Protein AF-A0A484K7T1-F1 (afdb_monomer_lite)

Structure (mmCIF, N/CA/C/O backbone):
data_AF-A0A484K7T1-F1
#
_entry.id   AF-A0A484K7T1-F1
#
loop_
_atom_site.group_PDB
_atom_site.id
_atom_site.type_symbol
_atom_site.label_atom_id
_atom_site.label_alt_id
_atom_site.label_comp_id
_atom_site.label_asym_id
_atom_site.label_entity_id
_atom_site.label_seq_id
_atom_site.pdbx_PDB_ins_code
_atom_site.Cartn_x
_atom_site.Cartn_y
_atom_site.Cartn_z
_atom_site.occupancy
_atom_site.B_iso_or_equiv
_atom_site.auth_seq_id
_atom_site.auth_comp_id
_atom_site.auth_asym_id
_atom_site.auth_atom_id
_atom_site.pdbx_PDB_model_num
ATOM 1 N N . MET A 1 1 ? -4.572 -2.413 -12.313 1.00 61.66 1 MET A N 1
ATOM 2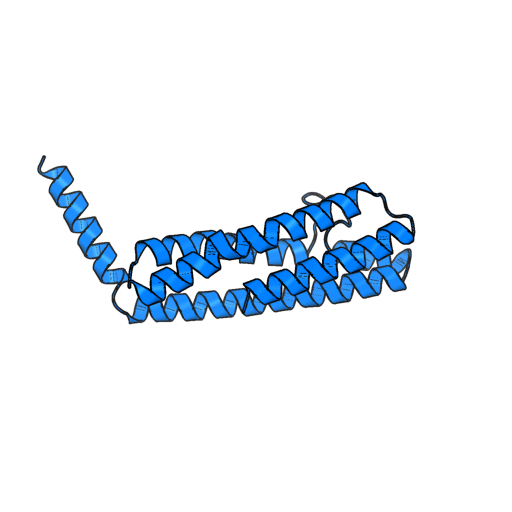 C CA . MET A 1 1 ? -5.048 -3.479 -11.406 1.00 61.66 1 MET A CA 1
ATOM 3 C C . MET A 1 1 ? -4.699 -3.157 -9.960 1.00 61.66 1 MET A C 1
ATOM 5 O O . MET A 1 1 ? -5.621 -2.975 -9.187 1.00 61.66 1 MET A O 1
ATOM 9 N N . THR A 1 2 ? -3.433 -2.929 -9.613 1.00 79.31 2 THR A N 1
ATOM 10 C CA . THR A 1 2 ? -3.011 -2.663 -8.217 1.00 79.31 2 THR A CA 1
ATOM 11 C C . THR A 1 2 ? -3.359 -1.280 -7.664 1.00 79.31 2 THR A C 1
ATOM 13 O O . THR A 1 2 ? -3.591 -1.126 -6.477 1.00 79.31 2 THR A O 1
ATOM 16 N N . MET A 1 3 ? -3.543 -0.259 -8.511 1.00 84.44 3 MET A N 1
ATOM 17 C CA . MET A 1 3 ? -4.158 1.000 -8.047 1.00 84.44 3 MET A CA 1
ATOM 18 C C . MET A 1 3 ? -5.602 0.775 -7.559 1.00 84.44 3 MET A C 1
ATOM 20 O O . MET A 1 3 ? -5.980 1.283 -6.510 1.00 84.44 3 MET A O 1
ATOM 24 N N . LEU A 1 4 ? -6.403 0.007 -8.309 1.00 87.25 4 LEU A N 1
ATOM 25 C CA . LEU A 1 4 ? -7.771 -0.331 -7.903 1.00 87.25 4 LEU A CA 1
ATOM 26 C C . LEU A 1 4 ? -7.765 -1.226 -6.664 1.00 87.25 4 LEU A C 1
ATOM 28 O O . LEU A 1 4 ? -8.555 -0.998 -5.757 1.00 87.25 4 LEU A O 1
ATOM 32 N N . GLY A 1 5 ? -6.845 -2.189 -6.599 1.00 89.88 5 GLY A N 1
ATOM 33 C CA . GLY A 1 5 ? -6.662 -3.021 -5.416 1.00 89.88 5 GLY A CA 1
ATOM 34 C C . GLY A 1 5 ? -6.301 -2.206 -4.172 1.00 89.88 5 GLY A C 1
ATOM 35 O O . GLY A 1 5 ? -6.927 -2.390 -3.133 1.00 89.88 5 GLY A O 1
ATOM 36 N N . LEU A 1 6 ? -5.415 -1.209 -4.282 1.00 90.88 6 LEU A N 1
ATOM 37 C CA . LEU A 1 6 ? -5.126 -0.280 -3.185 1.00 90.88 6 LEU A CA 1
ATOM 38 C C . LEU A 1 6 ? -6.349 0.564 -2.784 1.00 90.88 6 LEU A C 1
ATOM 40 O O . LEU A 1 6 ? -6.582 0.751 -1.592 1.00 90.88 6 LEU A O 1
ATOM 44 N N . VAL A 1 7 ? -7.144 1.052 -3.745 1.00 92.75 7 VAL A N 1
ATOM 45 C CA . VAL A 1 7 ? -8.402 1.775 -3.460 1.00 92.75 7 VAL A CA 1
ATOM 46 C C . VAL A 1 7 ? -9.363 0.883 -2.674 1.00 92.75 7 VAL A C 1
ATOM 48 O O . VAL A 1 7 ? -9.950 1.342 -1.699 1.00 92.75 7 VAL A O 1
ATOM 51 N N . VAL A 1 8 ? -9.495 -0.390 -3.058 1.00 94.25 8 VAL A N 1
ATOM 52 C CA . VAL A 1 8 ? -10.323 -1.368 -2.338 1.00 94.25 8 VAL A CA 1
ATOM 53 C C . VAL A 1 8 ? -9.767 -1.624 -0.935 1.00 94.25 8 VAL A C 1
ATOM 55 O O . VAL A 1 8 ? -10.527 -1.548 0.027 1.00 94.25 8 VAL A O 1
ATOM 58 N N . CYS A 1 9 ? -8.456 -1.848 -0.790 1.00 93.94 9 CYS A N 1
ATOM 59 C CA . CYS A 1 9 ? -7.818 -2.086 0.509 1.00 93.94 9 CYS A CA 1
ATOM 60 C C . CYS A 1 9 ? -8.018 -0.903 1.462 1.00 93.94 9 CYS A C 1
ATOM 62 O O . CYS A 1 9 ? -8.501 -1.073 2.577 1.00 93.94 9 CYS A O 1
ATOM 64 N N . LEU A 1 10 ? -7.676 0.310 1.021 1.00 93.31 10 LEU A N 1
ATOM 65 C CA . LEU A 1 10 ? -7.772 1.512 1.849 1.00 93.31 10 LEU A CA 1
ATOM 66 C C . LEU A 1 10 ? -9.223 1.963 2.056 1.00 93.31 10 LEU A C 1
ATOM 68 O O . LEU A 1 10 ? -9.546 2.502 3.111 1.00 93.31 10 LEU A O 1
ATOM 72 N N . GLY A 1 11 ? -10.101 1.726 1.081 1.00 94.50 11 GLY A N 1
ATOM 73 C CA . GLY A 1 11 ? -11.532 1.989 1.207 1.00 94.50 11 GLY A CA 1
ATOM 74 C C . GLY A 1 11 ? -12.169 1.082 2.257 1.00 94.50 11 GLY A C 1
ATOM 75 O O . GLY A 1 11 ? -12.851 1.566 3.158 1.00 94.50 11 GLY A O 1
ATOM 76 N N . TRP A 1 12 ? -11.871 -0.220 2.213 1.00 96.38 12 TRP A N 1
ATOM 77 C CA . TRP A 1 12 ? -12.294 -1.150 3.258 1.00 96.38 12 TRP A CA 1
ATOM 78 C C . TRP A 1 12 ? -11.671 -0.810 4.613 1.00 96.38 12 TRP A C 1
ATOM 80 O O . TRP A 1 12 ? -12.361 -0.840 5.629 1.00 96.38 12 TRP A O 1
ATOM 90 N N . ASN A 1 13 ? -10.396 -0.411 4.631 1.00 95.19 13 ASN A N 1
ATOM 91 C CA . ASN A 1 13 ? -9.726 0.044 5.843 1.00 95.19 13 ASN A CA 1
ATOM 92 C C . ASN A 1 13 ? -10.474 1.214 6.499 1.00 95.19 13 ASN A C 1
ATOM 94 O O . ASN A 1 13 ? -10.742 1.176 7.695 1.00 95.19 13 ASN A O 1
ATOM 98 N N . ALA A 1 14 ? -10.869 2.224 5.719 1.00 94.31 14 ALA A N 1
ATOM 99 C CA . ALA A 1 14 ? -11.651 3.349 6.222 1.00 94.31 14 ALA A CA 1
ATOM 100 C C . ALA A 1 14 ? -13.010 2.904 6.790 1.00 94.31 14 ALA A C 1
ATOM 102 O O . ALA A 1 14 ? -13.404 3.379 7.855 1.00 94.31 14 ALA A O 1
ATOM 103 N N . VAL A 1 15 ? -13.705 1.968 6.134 1.00 95.31 15 VAL A N 1
ATOM 104 C CA . VAL A 1 15 ? -14.980 1.414 6.627 1.00 95.31 15 VAL A CA 1
ATOM 105 C C . VAL A 1 15 ? -14.788 0.672 7.952 1.00 95.31 15 VAL A C 1
ATOM 107 O O . VAL A 1 15 ? -15.485 0.959 8.924 1.00 95.31 15 VAL A O 1
ATOM 110 N N . ALA A 1 16 ? -13.819 -0.241 8.023 1.00 94.38 16 ALA A N 1
ATOM 111 C CA . ALA A 1 16 ? -13.549 -1.037 9.217 1.00 94.38 16 ALA A CA 1
ATOM 112 C C . ALA A 1 16 ? -13.128 -0.163 10.410 1.00 94.38 16 ALA A C 1
ATOM 114 O O . ALA A 1 16 ? -13.654 -0.322 11.510 1.00 94.38 16 ALA A O 1
ATOM 115 N N . VAL A 1 17 ? -12.246 0.814 10.184 1.00 92.88 17 VAL A N 1
ATOM 116 C CA . VAL A 1 17 ? -11.804 1.752 11.225 1.00 92.88 17 VAL A CA 1
ATOM 117 C C . VAL A 1 17 ? -12.933 2.710 11.632 1.00 92.88 17 VAL A C 1
ATOM 119 O O . VAL A 1 17 ? -13.018 3.098 12.794 1.00 92.88 17 VAL A O 1
ATOM 122 N N . THR A 1 18 ? -13.851 3.063 10.724 1.00 93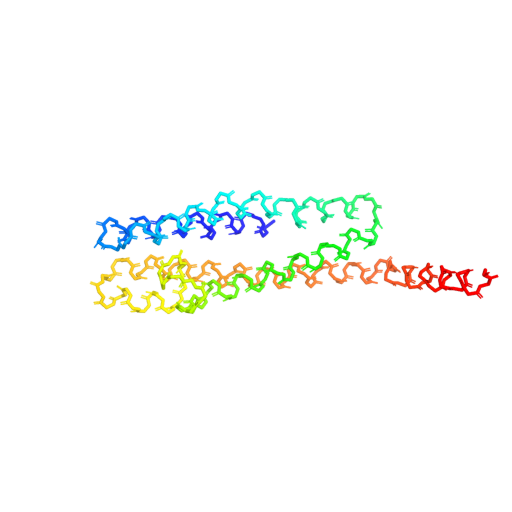.38 18 THR A N 1
ATOM 123 C CA . THR A 1 18 ? -15.062 3.830 11.077 1.00 93.38 18 THR A CA 1
ATOM 124 C C . THR A 1 18 ? -15.963 3.033 12.019 1.00 93.38 18 THR A C 1
ATOM 126 O O . THR A 1 18 ? -16.443 3.581 13.008 1.00 93.38 18 THR A O 1
ATOM 129 N N . LEU A 1 19 ? -16.149 1.732 11.776 1.00 93.00 19 LEU A N 1
ATOM 130 C CA . LEU A 1 19 ? -16.881 0.865 12.704 1.00 93.00 19 LEU A CA 1
ATOM 131 C C . LEU A 1 19 ? -16.176 0.751 14.057 1.00 93.00 19 LEU A C 1
ATOM 133 O O . LEU A 1 19 ? -16.840 0.820 15.087 1.00 93.00 19 LEU A O 1
ATOM 137 N N . ALA A 1 20 ? -14.849 0.619 14.058 1.00 91.62 20 ALA A N 1
ATOM 138 C CA . ALA A 1 20 ? -14.053 0.584 15.279 1.00 91.62 20 ALA A CA 1
ATOM 139 C C . ALA A 1 20 ? -14.232 1.876 16.100 1.00 91.62 20 ALA A C 1
ATOM 141 O O . ALA A 1 20 ? -14.505 1.820 17.297 1.00 91.62 20 ALA A O 1
ATOM 142 N N . TRP A 1 21 ? -14.183 3.039 15.441 1.00 92.44 21 TRP A N 1
ATOM 143 C CA . TRP A 1 21 ? -14.420 4.343 16.067 1.00 92.44 21 TRP A CA 1
ATOM 144 C C . TRP A 1 21 ? -15.833 4.465 16.657 1.00 92.44 21 TRP A C 1
ATOM 146 O O . TRP A 1 21 ? -15.982 4.848 17.815 1.00 92.44 21 TRP A O 1
ATOM 156 N N . ILE A 1 22 ? -16.871 4.053 15.917 1.00 91.50 22 ILE A N 1
ATOM 157 C CA . ILE A 1 22 ? -18.262 4.027 16.417 1.00 91.50 22 ILE A CA 1
ATOM 158 C C . ILE A 1 22 ? -18.405 3.099 17.637 1.00 91.50 22 ILE A C 1
ATOM 160 O O . ILE A 1 22 ? -19.239 3.338 18.508 1.00 91.50 22 ILE A O 1
ATOM 164 N N . LYS A 1 23 ? -17.592 2.039 17.714 1.00 90.00 23 LYS A N 1
ATOM 165 C CA . LYS A 1 23 ? -17.565 1.076 18.823 1.00 90.00 23 LYS A CA 1
ATOM 166 C C . LYS A 1 23 ? -16.674 1.491 20.001 1.00 90.00 23 LYS A C 1
ATOM 168 O O . LYS A 1 23 ? -16.593 0.734 20.962 1.00 90.00 23 LYS A O 1
ATOM 173 N N . GLY A 1 24 ? -16.089 2.690 19.971 1.00 86.38 24 GLY A N 1
ATOM 174 C CA . GLY A 1 24 ? -15.371 3.279 21.104 1.00 86.38 24 GLY A CA 1
ATOM 175 C C . GLY A 1 24 ? -13.853 3.367 20.943 1.00 86.38 24 GLY A C 1
ATOM 176 O O . GLY A 1 24 ? -13.186 3.834 21.863 1.00 86.38 24 GLY A O 1
ATOM 177 N N . GLU A 1 25 ? -13.296 2.973 19.795 1.00 87.56 25 GLU A N 1
ATOM 178 C CA . GLU A 1 25 ? -11.879 3.211 19.503 1.00 87.56 25 GLU A CA 1
ATOM 179 C C . GLU A 1 25 ? -11.573 4.703 19.308 1.00 87.56 25 GLU A C 1
ATOM 181 O O . GLU A 1 25 ? -12.439 5.501 18.959 1.00 87.56 25 GLU A O 1
ATOM 186 N N . GLY A 1 26 ? -10.320 5.111 19.516 1.00 86.06 26 GLY A N 1
ATOM 187 C CA . GLY A 1 26 ? -9.946 6.530 19.501 1.00 86.06 26 GLY A CA 1
ATOM 188 C C . GLY A 1 26 ? -10.082 7.213 18.123 1.00 86.06 26 GLY A C 1
ATOM 189 O O . GLY A 1 26 ? -9.715 6.636 17.101 1.00 86.06 26 GLY A O 1
ATOM 190 N N . PRO A 1 27 ? -10.474 8.500 18.046 1.00 88.12 27 PRO A N 1
ATOM 191 C CA . PRO A 1 27 ? -10.616 9.210 16.766 1.00 88.12 27 PRO A CA 1
ATOM 192 C C . PRO A 1 27 ? -9.292 9.337 15.992 1.00 88.12 27 PRO A C 1
ATOM 194 O O . PRO A 1 27 ? -9.288 9.478 14.772 1.00 88.12 27 PRO A O 1
ATOM 197 N N . THR A 1 28 ? -8.143 9.249 16.673 1.00 88.50 28 THR A N 1
ATOM 198 C CA . THR A 1 28 ? -6.821 9.279 16.031 1.00 88.50 28 THR A CA 1
ATOM 199 C C . THR A 1 28 ? -6.631 8.147 15.021 1.00 88.50 28 THR A C 1
ATOM 201 O O . THR A 1 28 ? -6.062 8.394 13.958 1.00 88.50 28 THR A O 1
ATOM 204 N N . ILE A 1 29 ? -7.101 6.924 15.313 1.00 89.62 29 ILE A N 1
ATOM 205 C CA . ILE A 1 29 ? -6.954 5.805 14.366 1.00 89.62 29 ILE A CA 1
ATOM 206 C C . ILE A 1 29 ? -7.804 6.033 13.114 1.00 89.62 29 ILE A C 1
ATOM 208 O O . ILE A 1 29 ? -7.364 5.726 12.007 1.00 89.62 29 ILE A O 1
ATOM 212 N N . TRP A 1 30 ? -8.968 6.660 13.285 1.00 91.62 30 TRP A N 1
ATOM 213 C CA . TRP A 1 30 ? -9.873 7.018 12.204 1.00 91.62 30 TRP A CA 1
ATOM 214 C C . TRP A 1 30 ? -9.292 8.102 11.298 1.00 91.62 30 TRP A C 1
ATOM 216 O O . TRP A 1 30 ? -9.238 7.913 10.084 1.00 91.62 30 TRP A O 1
ATOM 226 N N . PHE A 1 31 ? -8.750 9.184 11.866 1.00 90.81 31 PHE A N 1
ATOM 227 C CA . PHE A 1 31 ? -8.082 10.222 11.074 1.00 90.81 31 PHE A CA 1
ATOM 228 C C . PHE A 1 31 ? -6.928 9.662 10.235 1.00 90.81 31 PHE A C 1
ATOM 230 O O . PHE A 1 31 ? -6.806 10.004 9.059 1.00 90.81 31 PHE A O 1
ATOM 237 N N . LEU A 1 32 ? -6.110 8.770 10.805 1.00 90.69 32 LEU A N 1
ATOM 238 C CA . LEU A 1 32 ? -5.024 8.119 10.069 1.00 90.69 32 LEU A CA 1
ATOM 239 C C . LEU A 1 32 ? -5.549 7.286 8.892 1.00 90.69 32 LEU A C 1
ATOM 241 O O . LEU A 1 32 ? -5.022 7.411 7.788 1.00 90.69 32 LEU A O 1
ATOM 245 N N . ALA A 1 33 ? -6.619 6.511 9.086 1.00 91.56 33 ALA A N 1
ATOM 246 C CA . ALA A 1 33 ? -7.228 5.718 8.018 1.00 91.56 33 ALA A CA 1
ATOM 247 C C . ALA A 1 33 ? -7.718 6.586 6.845 1.00 91.56 33 ALA A C 1
ATOM 249 O O . ALA A 1 33 ? -7.493 6.243 5.682 1.00 91.56 33 ALA A O 1
ATOM 250 N N . ILE A 1 34 ? -8.326 7.740 7.139 1.00 92.44 34 ILE A N 1
ATOM 251 C CA . ILE A 1 34 ? -8.764 8.701 6.118 1.00 92.44 34 ILE A CA 1
ATOM 252 C C . ILE A 1 34 ? -7.570 9.346 5.405 1.00 92.44 34 ILE A C 1
ATOM 254 O O . ILE A 1 34 ? -7.579 9.459 4.179 1.00 92.44 34 ILE A O 1
ATOM 258 N N . ILE A 1 35 ? -6.516 9.723 6.137 1.00 92.12 35 ILE A N 1
ATOM 259 C CA . ILE A 1 35 ? -5.285 10.264 5.541 1.00 92.12 35 ILE A CA 1
ATOM 260 C C . ILE A 1 35 ? -4.665 9.247 4.581 1.00 92.12 35 ILE A C 1
ATOM 262 O O . ILE A 1 35 ? -4.288 9.618 3.467 1.00 92.12 35 ILE A O 1
ATOM 266 N N . TYR A 1 36 ? -4.590 7.968 4.962 1.00 90.38 36 TYR A N 1
ATOM 267 C CA . TYR A 1 36 ? -4.079 6.914 4.083 1.00 90.38 36 TYR A CA 1
ATOM 268 C C . TYR A 1 36 ? -4.916 6.791 2.814 1.00 90.38 36 TYR A C 1
ATOM 270 O O . TYR A 1 36 ? -4.347 6.711 1.732 1.00 90.38 36 TYR A O 1
ATOM 278 N N . PHE A 1 37 ? -6.245 6.856 2.912 1.00 91.69 37 PHE A N 1
ATOM 279 C CA . PHE A 1 37 ? -7.119 6.803 1.742 1.00 91.69 37 PHE A CA 1
ATOM 280 C C . PHE A 1 37 ? -6.921 8.009 0.809 1.00 91.69 37 PHE A C 1
ATOM 282 O O . PHE A 1 37 ? -6.674 7.838 -0.385 1.00 91.69 37 PHE A O 1
ATOM 289 N N . ILE A 1 38 ? -6.957 9.230 1.351 1.00 92.56 38 ILE A N 1
ATOM 290 C CA . ILE A 1 38 ? -6.853 10.466 0.560 1.00 92.56 38 ILE A CA 1
ATOM 291 C C . ILE A 1 38 ? -5.465 10.626 -0.063 1.00 92.56 38 ILE A C 1
ATOM 293 O O . ILE A 1 38 ? -5.369 11.114 -1.182 1.00 92.56 38 ILE A O 1
ATOM 297 N N . SER A 1 39 ? -4.393 10.231 0.628 1.00 91.69 39 SER A N 1
ATOM 298 C CA . SER A 1 39 ? -3.021 10.346 0.106 1.00 91.69 39 SER A CA 1
ATOM 299 C C . SER A 1 39 ? -2.591 9.146 -0.743 1.00 91.69 39 SER A C 1
ATOM 301 O O . SER A 1 39 ? -1.898 9.315 -1.749 1.00 91.69 39 SER A O 1
ATOM 303 N N . GLY A 1 40 ? -3.031 7.937 -0.390 1.00 88.62 40 GLY A N 1
ATOM 304 C CA . GLY A 1 40 ? -2.631 6.692 -1.042 1.00 88.62 40 GLY A CA 1
ATOM 305 C C . GLY A 1 40 ? -3.140 6.581 -2.475 1.00 88.62 40 GLY A C 1
ATOM 306 O O . GLY A 1 40 ? -2.383 6.196 -3.362 1.00 88.62 40 GLY A O 1
ATOM 307 N N . VAL A 1 41 ? -4.386 6.984 -2.742 1.00 88.69 41 VAL A N 1
ATOM 308 C CA . VAL A 1 41 ? -4.984 6.936 -4.089 1.00 88.69 41 VAL A CA 1
ATOM 309 C C . VAL A 1 41 ? -4.280 7.862 -5.101 1.00 88.69 41 VAL A C 1
ATOM 311 O O . VAL A 1 41 ? -3.865 7.374 -6.159 1.00 88.69 41 VAL A O 1
ATOM 314 N N . PRO A 1 42 ? -4.082 9.169 -4.835 1.00 90.56 42 PRO A N 1
ATOM 315 C CA . PRO A 1 42 ? -3.331 10.032 -5.743 1.00 90.56 42 PRO A CA 1
ATOM 316 C C . PRO A 1 42 ? -1.848 9.648 -5.801 1.00 90.56 42 PRO A C 1
ATOM 318 O O . PRO A 1 42 ? -1.261 9.685 -6.885 1.00 90.56 42 PRO A O 1
ATOM 321 N N . GLY A 1 43 ? -1.254 9.213 -4.682 1.00 89.38 43 GLY A N 1
ATOM 322 C CA . GLY A 1 43 ? 0.112 8.689 -4.647 1.00 89.38 43 GLY A CA 1
ATOM 323 C C . GLY A 1 43 ? 0.294 7.510 -5.603 1.00 89.38 43 GLY A C 1
ATOM 324 O O . GLY A 1 43 ? 1.191 7.529 -6.444 1.00 89.38 43 GLY A O 1
ATOM 325 N N . ALA A 1 44 ? -0.623 6.544 -5.571 1.00 89.00 44 ALA A N 1
ATOM 326 C CA . ALA A 1 44 ? -0.631 5.388 -6.461 1.00 89.00 44 ALA A CA 1
ATOM 327 C C . ALA A 1 44 ? -0.689 5.757 -7.943 1.00 89.00 44 ALA A C 1
ATOM 329 O O . ALA A 1 44 ? 0.049 5.218 -8.780 1.00 89.00 44 ALA A O 1
ATOM 330 N N . TYR A 1 45 ? -1.557 6.713 -8.270 1.00 88.25 45 TYR A N 1
ATOM 331 C CA . TYR A 1 45 ? -1.707 7.191 -9.633 1.00 88.25 45 TYR A CA 1
ATOM 332 C C . TYR A 1 45 ? -0.412 7.833 -10.157 1.00 88.25 45 TYR A C 1
ATOM 334 O O . TYR A 1 45 ? 0.036 7.532 -11.269 1.00 88.25 45 TYR A O 1
ATOM 342 N N . VAL A 1 46 ? 0.208 8.702 -9.355 1.00 89.06 46 VAL A N 1
ATOM 343 C CA . VAL A 1 46 ? 1.393 9.473 -9.754 1.00 89.06 46 VAL A CA 1
ATOM 344 C C . VAL A 1 46 ? 2.665 8.627 -9.752 1.00 89.06 46 VAL A C 1
ATOM 346 O O . VAL A 1 46 ? 3.484 8.784 -10.658 1.00 89.06 46 VAL A O 1
ATOM 349 N N . LEU A 1 47 ? 2.841 7.749 -8.762 1.00 87.88 47 LEU A N 1
ATOM 350 C CA . LEU A 1 47 ? 4.109 7.065 -8.509 1.00 87.88 47 LEU A CA 1
ATOM 351 C C . LEU A 1 47 ? 4.311 5.805 -9.351 1.00 87.88 47 LEU A C 1
ATOM 353 O O . LEU A 1 47 ? 5.443 5.537 -9.747 1.00 87.88 47 LEU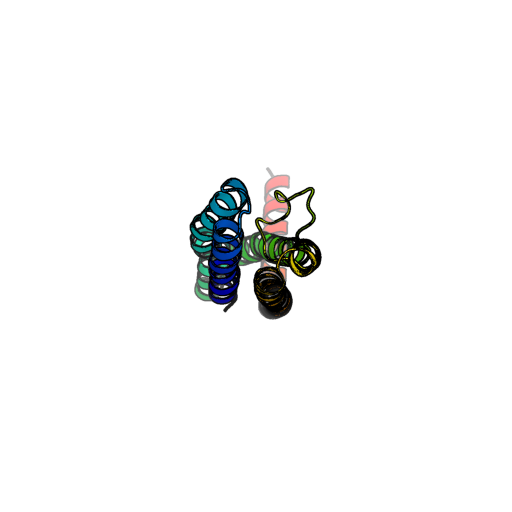 A O 1
ATOM 357 N N . TRP A 1 48 ? 3.255 5.051 -9.672 1.00 87.81 48 TRP A N 1
ATOM 358 C CA . TRP A 1 48 ? 3.419 3.825 -10.463 1.00 87.81 48 TRP A CA 1
ATOM 359 C C . TRP A 1 48 ? 2.469 3.685 -11.644 1.00 87.81 48 TRP A C 1
ATOM 361 O O . TRP A 1 48 ? 2.925 3.275 -12.709 1.00 87.81 48 TRP A O 1
ATOM 371 N N . TYR A 1 49 ? 1.195 4.072 -11.536 1.00 87.75 49 TYR A N 1
ATOM 372 C CA . TYR A 1 49 ? 0.268 3.916 -12.664 1.00 87.75 49 TYR A CA 1
ATOM 373 C C . TYR A 1 49 ? 0.684 4.771 -13.871 1.00 87.75 49 TYR A C 1
ATOM 375 O O . TYR A 1 49 ? 0.892 4.263 -14.976 1.00 87.75 49 TYR A O 1
ATOM 383 N N . ARG A 1 50 ? 0.863 6.081 -13.660 1.00 86.94 50 ARG A N 1
ATOM 384 C CA . ARG A 1 50 ? 1.240 7.024 -14.719 1.00 86.94 50 ARG A CA 1
ATOM 385 C C . ARG A 1 50 ? 2.655 6.772 -15.265 1.00 86.94 50 ARG A C 1
ATOM 387 O O . ARG A 1 50 ? 2.804 6.825 -16.490 1.00 86.94 50 ARG A O 1
ATOM 394 N N . PRO A 1 51 ? 3.692 6.503 -14.443 1.00 86.56 51 PRO A N 1
ATOM 395 C CA . PRO A 1 51 ? 5.024 6.172 -14.942 1.00 86.56 51 PRO A CA 1
ATOM 396 C C . PRO A 1 51 ? 5.047 4.880 -15.750 1.00 86.56 51 PRO A C 1
ATOM 398 O O . PRO A 1 51 ? 5.618 4.901 -16.836 1.00 86.56 51 PRO A O 1
ATOM 401 N N . LEU A 1 52 ? 4.361 3.819 -15.307 1.00 86.25 52 LEU A N 1
ATOM 402 C CA . LEU A 1 52 ? 4.268 2.563 -16.057 1.00 86.25 52 LEU A CA 1
ATOM 403 C C . LEU A 1 52 ? 3.579 2.766 -17.405 1.00 86.25 52 LEU A C 1
ATOM 405 O O . LEU A 1 52 ? 4.124 2.388 -18.438 1.00 86.25 52 LEU A O 1
ATOM 409 N N . TYR A 1 53 ? 2.418 3.428 -17.416 1.00 86.81 53 TYR A N 1
ATOM 410 C CA . TYR A 1 53 ? 1.693 3.712 -18.655 1.00 86.81 53 TYR A CA 1
ATOM 411 C C . TYR A 1 53 ? 2.561 4.488 -19.657 1.00 86.81 53 TYR A C 1
ATOM 413 O O . TYR A 1 53 ? 2.633 4.160 -20.841 1.00 86.81 53 TYR A O 1
ATOM 421 N N . ARG A 1 54 ? 3.287 5.503 -19.173 1.00 85.19 54 ARG A N 1
ATOM 422 C CA . ARG A 1 54 ? 4.224 6.271 -20.000 1.00 85.19 54 ARG A CA 1
ATOM 423 C C . ARG A 1 54 ? 5.420 5.441 -20.453 1.00 85.19 54 ARG A C 1
ATOM 425 O O . ARG A 1 54 ? 5.861 5.634 -21.578 1.00 85.19 54 ARG A O 1
ATOM 432 N N . ALA A 1 55 ? 5.951 4.569 -19.602 1.00 84.88 55 ALA A N 1
ATOM 433 C CA . ALA A 1 55 ? 7.090 3.714 -19.915 1.00 84.88 55 ALA A CA 1
ATOM 434 C C . ALA A 1 55 ? 6.756 2.717 -21.034 1.00 84.88 55 ALA A C 1
ATOM 436 O O . ALA A 1 55 ? 7.560 2.547 -21.945 1.00 84.88 55 ALA A O 1
ATOM 437 N N . MET A 1 56 ? 5.547 2.147 -21.014 1.00 83.69 56 MET A N 1
ATOM 438 C CA . MET A 1 56 ? 5.048 1.253 -22.066 1.00 83.69 56 MET A CA 1
ATOM 439 C C . MET A 1 56 ? 4.818 1.984 -23.395 1.00 83.69 56 MET A C 1
ATOM 441 O O . MET A 1 56 ? 5.026 1.402 -24.449 1.00 83.69 56 MET A O 1
ATOM 445 N N . ARG A 1 57 ? 4.401 3.259 -23.362 1.00 83.19 57 ARG A N 1
ATOM 446 C CA . ARG A 1 57 ? 4.117 4.032 -24.584 1.00 83.19 57 ARG A CA 1
ATOM 447 C C . ARG A 1 57 ? 5.347 4.687 -25.211 1.00 83.19 57 ARG A C 1
ATOM 449 O O . ARG A 1 57 ? 5.397 4.830 -26.424 1.00 83.19 57 ARG A O 1
ATOM 456 N N . THR A 1 58 ? 6.289 5.170 -24.401 1.00 77.38 58 THR A N 1
ATOM 457 C CA . THR A 1 58 ? 7.465 5.916 -24.890 1.00 77.38 58 THR A CA 1
ATOM 458 C C . THR A 1 58 ? 8.752 5.096 -24.853 1.00 77.38 58 THR A C 1
ATOM 460 O O . THR A 1 58 ? 9.817 5.690 -24.959 1.00 77.38 58 THR A O 1
ATOM 463 N N . ASP A 1 59 ? 8.670 3.795 -24.559 1.00 68.81 59 ASP A N 1
ATOM 464 C CA . ASP A 1 59 ? 9.791 2.851 -24.416 1.00 68.81 59 ASP A CA 1
ATOM 465 C C . ASP A 1 59 ? 10.975 3.313 -23.543 1.00 68.81 59 ASP A C 1
ATOM 467 O O . ASP A 1 59 ? 12.071 2.766 -23.596 1.00 68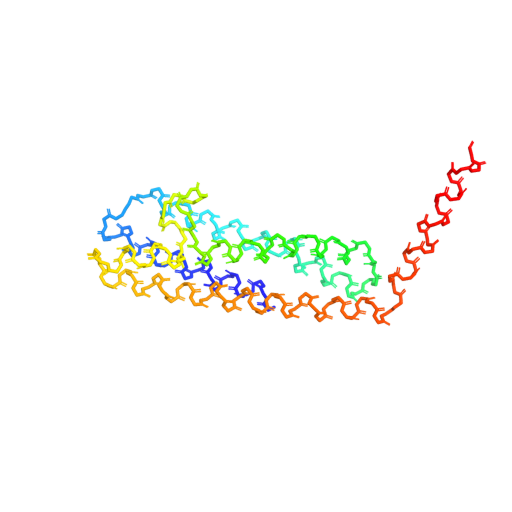.81 59 ASP A O 1
ATOM 471 N N . ASN A 1 60 ? 10.742 4.271 -22.645 1.00 77.50 60 ASN A N 1
ATOM 472 C CA . ASN A 1 60 ? 11.801 4.913 -21.875 1.00 77.50 60 ASN A CA 1
ATOM 473 C C . ASN A 1 60 ? 12.169 4.080 -20.636 1.00 77.50 60 ASN A C 1
ATOM 475 O O . ASN A 1 60 ? 11.364 3.925 -19.713 1.00 77.50 60 ASN A O 1
ATOM 479 N N . ALA A 1 61 ? 13.412 3.603 -20.598 1.00 80.06 61 ALA A N 1
ATOM 480 C CA . ALA A 1 61 ? 13.932 2.740 -19.546 1.00 80.06 61 ALA A CA 1
ATOM 481 C C . ALA A 1 61 ? 14.083 3.424 -18.171 1.00 80.06 61 ALA A C 1
ATOM 483 O O . ALA A 1 61 ? 13.868 2.776 -17.149 1.00 80.06 61 ALA A O 1
ATOM 484 N N . LEU A 1 62 ? 14.332 4.738 -18.109 1.00 80.94 62 LEU A N 1
ATOM 485 C CA . LEU A 1 62 ? 14.363 5.482 -16.840 1.00 80.94 62 LEU A CA 1
ATOM 486 C C . LEU A 1 62 ? 12.984 5.517 -16.167 1.00 80.94 62 LEU A C 1
ATOM 488 O O . LEU A 1 62 ? 12.882 5.427 -14.944 1.00 80.94 62 LEU A O 1
ATOM 492 N N . LYS A 1 63 ? 11.903 5.589 -16.957 1.00 84.88 63 LYS A N 1
ATOM 493 C CA . LYS A 1 63 ? 10.531 5.519 -16.424 1.00 84.88 63 LYS A CA 1
ATOM 494 C C . LYS A 1 63 ? 10.198 4.126 -15.884 1.00 84.88 63 LYS A C 1
ATOM 496 O O . LYS A 1 63 ? 9.465 4.035 -14.902 1.00 84.88 63 LYS A O 1
ATOM 501 N N . PHE A 1 64 ? 10.756 3.067 -16.482 1.00 86.56 64 PHE A N 1
ATOM 502 C CA . PHE A 1 64 ? 10.690 1.713 -15.921 1.00 86.56 64 PHE A CA 1
ATOM 503 C C . PHE A 1 64 ? 11.429 1.634 -14.580 1.00 86.56 64 PHE A C 1
ATOM 505 O O . PHE A 1 64 ? 10.857 1.140 -13.614 1.00 86.56 64 PHE A O 1
ATOM 512 N N . SER A 1 65 ? 12.648 2.173 -14.481 1.00 87.19 65 SER A N 1
ATOM 513 C CA . SER A 1 65 ? 13.407 2.208 -13.220 1.00 87.19 65 SER A CA 1
ATOM 514 C C . SER A 1 65 ? 12.660 2.949 -12.107 1.00 87.19 65 SER A C 1
ATOM 516 O O . SER A 1 65 ? 12.567 2.443 -10.990 1.00 87.19 65 SER A O 1
ATOM 518 N N . TRP A 1 66 ? 12.069 4.109 -12.418 1.00 89.25 66 TRP A N 1
ATOM 519 C CA . TRP A 1 66 ? 11.238 4.855 -11.469 1.00 89.25 66 TRP A CA 1
ATOM 520 C C . TRP A 1 66 ? 10.020 4.047 -11.009 1.00 89.25 66 TRP A C 1
ATOM 522 O O . TRP A 1 66 ? 9.736 3.983 -9.814 1.00 89.25 66 TRP A O 1
ATOM 532 N N . PHE A 1 67 ? 9.337 3.376 -11.945 1.00 91.44 67 PHE A N 1
ATOM 533 C CA . PHE A 1 67 ? 8.242 2.468 -11.617 1.00 91.44 67 PHE A CA 1
ATOM 534 C C . PHE A 1 67 ? 8.693 1.375 -10.642 1.00 91.44 67 PHE A C 1
ATOM 536 O O . PHE A 1 67 ? 8.070 1.233 -9.597 1.00 91.44 67 PHE A O 1
ATOM 543 N N . PHE A 1 68 ? 9.775 0.641 -10.928 1.00 91.62 68 PHE A N 1
ATOM 544 C CA . PHE A 1 68 ? 10.235 -0.452 -10.062 1.00 91.62 68 PHE A CA 1
ATOM 545 C C . PHE A 1 68 ? 10.552 0.021 -8.640 1.00 91.62 68 PHE A C 1
ATOM 547 O O . PHE A 1 68 ? 10.142 -0.628 -7.678 1.00 91.62 68 PHE A O 1
ATOM 554 N N . LEU A 1 69 ? 11.229 1.165 -8.504 1.00 92.06 69 LEU A N 1
ATOM 555 C CA . LEU A 1 69 ? 11.578 1.734 -7.204 1.00 92.06 69 LEU A CA 1
ATOM 556 C C . LEU A 1 69 ? 10.326 2.085 -6.392 1.00 92.06 69 LEU A C 1
ATOM 558 O O . LEU A 1 69 ? 10.165 1.601 -5.274 1.00 92.06 69 LEU A O 1
ATOM 562 N N . CYS A 1 70 ? 9.407 2.870 -6.958 1.00 92.50 70 CYS A N 1
ATOM 563 C CA . CYS A 1 70 ? 8.178 3.258 -6.265 1.00 92.50 70 CYS A CA 1
ATOM 564 C C . CYS A 1 70 ? 7.268 2.059 -5.967 1.00 92.50 70 CYS A C 1
ATOM 566 O O . CYS A 1 70 ? 6.642 1.994 -4.910 1.00 92.50 70 CYS A O 1
ATOM 568 N N . TYR A 1 71 ? 7.202 1.097 -6.883 1.00 92.12 71 TYR A N 1
ATOM 569 C CA . TYR A 1 71 ? 6.347 -0.073 -6.741 1.00 92.12 71 TYR A CA 1
ATOM 570 C C . TYR A 1 71 ? 6.850 -1.049 -5.670 1.00 92.12 71 TYR A C 1
ATOM 572 O O . TYR A 1 71 ? 6.051 -1.706 -5.009 1.00 92.12 71 TYR A O 1
ATOM 580 N N . MET A 1 72 ? 8.163 -1.104 -5.430 1.00 92.38 72 MET A N 1
ATOM 581 C CA . MET A 1 72 ? 8.734 -1.860 -4.313 1.00 92.38 72 MET A CA 1
ATOM 582 C C . MET A 1 72 ? 8.302 -1.284 -2.956 1.00 92.38 72 MET A C 1
ATOM 584 O O . MET A 1 72 ? 7.983 -2.049 -2.047 1.00 92.38 72 MET A O 1
ATOM 588 N N . PHE A 1 73 ? 8.210 0.046 -2.832 1.00 92.19 73 PHE A N 1
ATOM 589 C CA . PHE A 1 73 ? 7.649 0.680 -1.634 1.00 92.19 73 PHE A CA 1
ATOM 590 C C . PHE A 1 73 ? 6.161 0.361 -1.451 1.00 92.19 73 PHE A C 1
ATOM 592 O O . PHE A 1 73 ? 5.746 0.112 -0.324 1.00 92.19 73 PHE A O 1
ATOM 599 N N . HIS A 1 74 ? 5.373 0.309 -2.533 1.00 93.19 74 HIS A N 1
ATOM 600 C CA . HIS A 1 74 ? 3.968 -0.131 -2.482 1.00 93.19 74 HIS A CA 1
ATOM 601 C C . HIS A 1 74 ? 3.840 -1.567 -1.958 1.00 93.19 74 HIS A C 1
ATOM 603 O O . HIS A 1 74 ? 3.090 -1.808 -1.017 1.00 93.19 74 HIS A O 1
ATOM 609 N N . ILE A 1 75 ? 4.632 -2.505 -2.491 1.00 93.31 75 ILE A N 1
ATOM 610 C CA . ILE A 1 75 ? 4.649 -3.897 -2.009 1.00 93.31 75 ILE A CA 1
ATOM 611 C C . ILE A 1 75 ? 5.020 -3.949 -0.522 1.00 93.31 75 ILE A C 1
ATOM 613 O O . ILE A 1 75 ? 4.332 -4.601 0.261 1.00 93.31 75 ILE A O 1
ATOM 617 N N . GLY A 1 76 ? 6.080 -3.238 -0.124 1.00 92.50 76 GLY A N 1
ATOM 618 C CA . GLY A 1 76 ? 6.496 -3.155 1.275 1.00 92.50 76 GLY A CA 1
ATOM 619 C C . GLY A 1 76 ? 5.389 -2.602 2.175 1.00 92.50 76 GLY A C 1
ATOM 620 O O . GLY A 1 76 ? 5.106 -3.181 3.221 1.00 92.50 76 GLY A O 1
ATOM 621 N N . PHE A 1 77 ? 4.711 -1.538 1.742 1.00 91.94 77 PHE A N 1
ATOM 622 C CA . PHE A 1 77 ? 3.566 -0.969 2.446 1.00 91.94 77 PHE A CA 1
ATOM 623 C C . PHE A 1 77 ? 2.429 -1.984 2.608 1.00 91.94 77 PHE A C 1
ATOM 625 O O . PHE A 1 77 ? 1.945 -2.145 3.722 1.00 91.94 77 PHE A O 1
ATOM 632 N N . CYS A 1 78 ? 2.031 -2.706 1.556 1.00 93.12 78 CYS A N 1
ATOM 633 C CA . CYS A 1 78 ? 0.952 -3.695 1.641 1.00 93.12 78 CYS A CA 1
ATOM 634 C C . CYS A 1 78 ? 1.286 -4.854 2.592 1.00 93.12 78 CYS A C 1
ATOM 636 O O . CYS A 1 78 ? 0.428 -5.262 3.373 1.00 93.12 78 CYS A O 1
ATOM 638 N N . ILE A 1 79 ? 2.532 -5.340 2.584 1.00 92.94 79 ILE A N 1
ATOM 639 C CA . ILE A 1 79 ? 2.991 -6.392 3.504 1.00 92.94 79 ILE A CA 1
ATOM 640 C C . ILE A 1 79 ? 2.963 -5.886 4.948 1.00 92.94 79 ILE A C 1
ATOM 642 O O . ILE A 1 79 ? 2.441 -6.552 5.842 1.00 92.94 79 ILE A O 1
ATOM 646 N N . ILE A 1 80 ? 3.498 -4.687 5.182 1.00 92.06 80 ILE A N 1
ATOM 647 C CA . ILE A 1 80 ? 3.508 -4.075 6.509 1.00 92.06 80 ILE A CA 1
ATOM 648 C C . ILE A 1 80 ? 2.078 -3.794 6.987 1.00 92.06 80 ILE A C 1
ATOM 650 O O . ILE A 1 80 ? 1.787 -4.023 8.156 1.00 92.06 80 ILE A O 1
ATOM 654 N N . ALA A 1 81 ? 1.179 -3.348 6.108 1.00 91.25 81 ALA A N 1
ATOM 655 C CA . ALA A 1 81 ? -0.228 -3.113 6.417 1.00 91.25 81 ALA A CA 1
ATOM 656 C C . ALA A 1 81 ? -0.981 -4.411 6.740 1.00 91.25 81 ALA A C 1
ATOM 658 O O . ALA A 1 81 ? -1.823 -4.411 7.633 1.00 91.25 81 ALA A O 1
ATOM 659 N N . ALA A 1 82 ? -0.641 -5.523 6.079 1.00 92.50 82 ALA A N 1
ATOM 660 C CA . ALA A 1 82 ? -1.192 -6.838 6.395 1.00 92.50 82 ALA A CA 1
ATOM 661 C C . ALA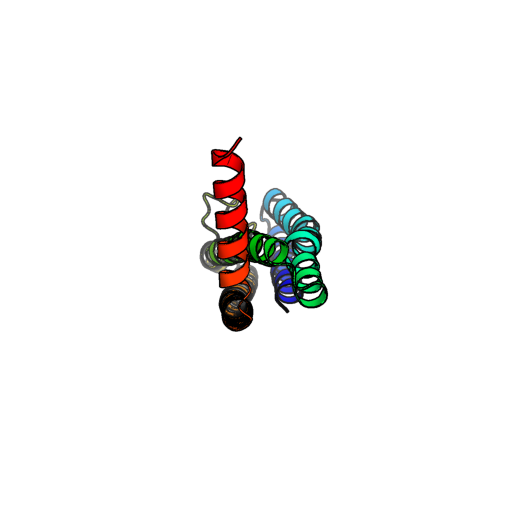 A 1 82 ? -0.785 -7.308 7.803 1.00 92.50 82 ALA A C 1
ATOM 663 O O . ALA A 1 82 ? -1.588 -7.907 8.511 1.00 92.50 82 ALA A O 1
ATOM 664 N N . VAL A 1 83 ? 0.440 -7.016 8.250 1.00 90.88 83 VAL A N 1
ATOM 665 C CA . VAL A 1 83 ? 0.863 -7.330 9.626 1.00 90.88 83 VAL A CA 1
ATOM 666 C C . VAL A 1 83 ? 0.305 -6.306 10.625 1.00 90.88 83 VAL A C 1
ATOM 668 O O . VAL A 1 83 ? -0.163 -6.685 11.694 1.00 90.88 83 VAL A O 1
ATOM 671 N N . ALA A 1 84 ? 0.331 -5.024 10.255 1.00 88.38 84 ALA A N 1
ATOM 672 C CA . ALA A 1 84 ? 0.037 -3.848 11.075 1.00 88.38 84 ALA A CA 1
ATOM 673 C C . ALA A 1 84 ? 0.717 -3.891 12.460 1.00 88.38 84 ALA A C 1
ATOM 675 O O . ALA A 1 84 ? 0.036 -3.900 13.486 1.00 88.38 84 ALA A O 1
ATOM 676 N N . PRO A 1 85 ? 2.065 -3.924 12.524 1.00 81.19 85 PRO A N 1
ATOM 677 C CA . PRO A 1 85 ? 2.765 -3.919 13.800 1.00 81.19 85 PRO A CA 1
ATOM 678 C C . PRO A 1 85 ? 2.468 -2.617 14.569 1.00 81.19 85 PRO A C 1
ATOM 680 O O . PRO A 1 85 ? 2.597 -1.529 13.994 1.00 81.19 85 PRO A O 1
ATOM 683 N N . PRO A 1 86 ? 2.153 -2.697 15.876 1.00 72.00 86 PRO A N 1
ATOM 684 C CA . PRO A 1 86 ? 1.682 -1.555 16.672 1.00 72.00 86 PRO A CA 1
ATOM 685 C C . PRO A 1 86 ? 2.727 -0.442 16.861 1.00 72.00 86 PRO A C 1
ATOM 687 O O . PRO A 1 86 ? 2.404 0.645 17.334 1.00 72.00 86 PRO A O 1
ATOM 690 N N . ILE A 1 87 ? 3.981 -0.703 16.481 1.00 69.69 87 ILE A N 1
ATOM 691 C CA . ILE A 1 87 ? 5.109 0.234 16.558 1.00 69.69 87 ILE A CA 1
ATOM 692 C C . ILE A 1 87 ? 5.079 1.245 15.401 1.00 69.69 87 ILE A C 1
ATOM 694 O O . ILE A 1 87 ? 5.431 2.406 15.589 1.00 69.69 87 ILE A O 1
ATOM 698 N N . LEU A 1 88 ? 4.682 0.811 14.199 1.00 63.53 88 LEU A N 1
ATOM 699 C CA . LEU A 1 88 ? 4.733 1.645 12.990 1.00 63.53 88 LEU A CA 1
ATOM 700 C C . LEU A 1 88 ? 3.427 2.409 12.750 1.00 63.53 88 LEU A C 1
ATOM 702 O O . LEU A 1 88 ? 3.441 3.507 12.197 1.00 63.53 88 LEU A O 1
ATOM 706 N N . PHE A 1 89 ? 2.303 1.846 13.189 1.00 63.72 89 PHE A N 1
ATOM 707 C CA . PHE A 1 89 ? 0.970 2.413 13.017 1.00 63.72 89 PHE A CA 1
ATOM 708 C C . PHE A 1 89 ? 0.307 2.397 14.381 1.00 63.72 89 PHE A C 1
ATOM 710 O O . PHE A 1 89 ? 0.269 1.342 15.010 1.00 63.72 89 PHE A O 1
ATOM 717 N N . LYS A 1 90 ? -0.212 3.537 14.863 1.00 66.06 90 LYS A N 1
ATOM 718 C CA . LYS A 1 90 ? -0.996 3.548 16.110 1.00 66.06 90 LYS A CA 1
ATOM 719 C C . LYS A 1 90 ? -2.036 2.428 16.018 1.00 66.06 90 LYS A C 1
ATOM 721 O O . LYS A 1 90 ? -2.806 2.419 15.052 1.00 66.06 90 LYS A O 1
ATOM 726 N N . GLY A 1 91 ? -1.977 1.497 16.977 1.00 64.25 91 GLY A N 1
ATOM 727 C CA . GLY A 1 91 ? -2.105 0.038 16.797 1.00 64.25 91 GLY A CA 1
ATOM 728 C C . GLY A 1 91 ? -3.277 -0.539 16.003 1.00 64.25 91 GLY A C 1
ATOM 729 O O . GLY A 1 91 ? -3.234 -1.713 15.676 1.00 64.25 91 GLY A O 1
ATOM 730 N N . LYS A 1 92 ? -4.291 0.254 15.646 1.00 81.62 92 LYS A N 1
ATOM 731 C CA . LYS A 1 92 ? -5.534 -0.197 15.001 1.00 81.62 92 LYS A CA 1
ATOM 732 C C . LYS A 1 92 ? -5.934 0.634 13.767 1.00 81.62 92 LYS A C 1
ATOM 734 O O . LYS A 1 92 ? -7.044 0.500 13.268 1.00 81.62 92 LYS A O 1
ATOM 739 N N . SER A 1 93 ? -5.060 1.512 13.263 1.00 86.94 93 SER A N 1
ATOM 740 C CA . SER A 1 93 ? -5.340 2.377 12.091 1.00 86.94 93 SER A CA 1
ATOM 741 C C . SER A 1 93 ? -5.268 1.665 10.731 1.00 86.94 93 SER A C 1
ATOM 743 O O . SER A 1 93 ? -5.765 2.192 9.730 1.00 86.94 93 SER A O 1
ATOM 745 N N . LEU A 1 94 ? -4.683 0.464 10.695 1.00 90.31 94 LEU A N 1
ATOM 746 C CA . LEU A 1 94 ? -4.690 -0.438 9.547 1.00 90.31 94 LEU A CA 1
ATOM 747 C C . LEU A 1 94 ? -5.327 -1.776 9.930 1.00 90.31 94 LEU A C 1
ATOM 749 O O . LEU A 1 94 ? -5.130 -2.280 11.034 1.00 90.31 94 LEU A O 1
ATOM 753 N N . THR A 1 95 ? -6.062 -2.360 8.992 1.00 90.75 95 THR A N 1
ATOM 754 C CA . THR A 1 95 ? -6.759 -3.649 9.115 1.00 90.75 95 THR A CA 1
ATOM 755 C C . THR A 1 95 ? -5.809 -4.834 8.918 1.00 90.75 95 THR A C 1
ATOM 757 O O . THR A 1 95 ? -6.012 -5.678 8.053 1.00 90.75 95 THR A O 1
ATOM 760 N N . GLY A 1 96 ? -4.729 -4.878 9.699 1.00 90.44 96 GLY A N 1
ATOM 761 C CA . GLY A 1 96 ? -3.791 -6.001 9.704 1.00 90.44 96 GLY A CA 1
ATOM 762 C C . GLY A 1 96 ? -4.194 -7.122 10.662 1.00 90.44 96 GLY A C 1
ATOM 763 O O . GLY A 1 96 ? -5.104 -6.978 11.478 1.00 90.44 96 GLY A O 1
ATOM 764 N N . VAL A 1 97 ? -3.484 -8.246 10.588 1.00 93.00 97 VAL A N 1
ATOM 765 C CA . VAL A 1 97 ? -3.770 -9.447 11.387 1.00 93.00 97 VAL A CA 1
ATOM 766 C C . VAL A 1 97 ? -3.607 -9.216 12.891 1.00 93.00 97 VAL A C 1
ATOM 768 O O . VAL A 1 97 ? -4.404 -9.732 13.670 1.00 93.00 97 VAL A O 1
ATOM 771 N N . LEU A 1 98 ? -2.620 -8.416 13.312 1.00 91.00 98 LEU A N 1
ATOM 772 C CA . LEU A 1 98 ? -2.384 -8.131 14.730 1.00 91.00 98 LEU A CA 1
ATOM 773 C C . LEU A 1 98 ? -3.562 -7.373 15.372 1.00 91.00 98 LEU A C 1
ATOM 775 O O . LEU A 1 98 ? -4.137 -7.907 16.323 1.00 91.00 98 LEU A O 1
ATOM 779 N N . PRO A 1 99 ? -4.008 -6.213 14.841 1.00 91.06 99 PRO A N 1
ATOM 780 C CA . PRO A 1 99 ? -5.197 -5.552 15.368 1.00 91.06 99 PRO A CA 1
ATOM 781 C C . PRO A 1 99 ? -6.476 -6.363 15.166 1.00 91.06 99 PRO A C 1
ATOM 783 O O . PRO A 1 99 ? -7.386 -6.247 15.980 1.00 91.06 99 PRO A O 1
ATOM 786 N N . ALA A 1 100 ? -6.565 -7.201 14.125 1.00 91.44 100 ALA A N 1
ATOM 787 C CA . ALA A 1 100 ? -7.725 -8.068 13.924 1.00 91.44 100 ALA A CA 1
ATOM 788 C C . ALA A 1 100 ? -7.904 -9.072 15.073 1.00 91.44 100 ALA A C 1
ATOM 790 O O . ALA A 1 100 ? -9.020 -9.239 15.559 1.00 91.44 100 ALA A O 1
ATOM 791 N N . ILE A 1 101 ? -6.818 -9.710 15.527 1.00 91.88 101 ILE A N 1
ATOM 792 C CA . ILE A 1 101 ? -6.842 -10.654 16.656 1.00 91.88 101 ILE A CA 1
ATOM 793 C C . ILE A 1 101 ? -7.178 -9.929 17.963 1.00 91.88 101 ILE A C 1
ATOM 795 O O . ILE A 1 101 ? -8.013 -10.411 18.726 1.00 91.88 101 ILE A O 1
ATOM 799 N N . GLU A 1 102 ? -6.564 -8.768 18.206 1.00 89.06 102 GLU A N 1
ATOM 800 C CA . GLU A 1 102 ? -6.820 -7.955 19.401 1.00 89.06 102 GLU A CA 1
ATOM 801 C C . GLU A 1 102 ? -8.303 -7.554 19.483 1.00 89.06 102 GLU A C 1
ATOM 803 O O . GLU A 1 102 ? -8.998 -7.885 20.447 1.00 89.06 102 GLU A O 1
ATOM 808 N N . LEU A 1 103 ? -8.829 -6.955 18.410 1.00 88.50 103 LEU A N 1
ATOM 809 C CA . LEU A 1 103 ? -10.218 -6.503 18.324 1.00 88.50 103 LEU A CA 1
ATOM 810 C C . LEU A 1 103 ? -11.231 -7.647 18.298 1.00 88.50 103 LEU A C 1
ATOM 812 O O . LEU A 1 103 ? -12.379 -7.430 18.671 1.00 88.50 103 LEU A O 1
ATOM 816 N N . LEU A 1 104 ? -10.851 -8.859 17.885 1.00 90.75 104 LEU A N 1
ATOM 817 C CA . LEU A 1 104 ? -11.753 -10.013 17.920 1.00 90.75 104 LEU A CA 1
ATOM 818 C C . LEU A 1 104 ? -12.151 -10.373 19.359 1.00 90.75 104 LEU A C 1
ATOM 820 O O . LEU A 1 104 ? -13.290 -10.782 19.582 1.00 90.75 104 LEU A O 1
ATOM 824 N N . SER A 1 105 ? -11.236 -10.192 20.317 1.00 87.88 105 SER A N 1
ATOM 825 C CA . SER A 1 105 ? -11.496 -10.445 21.740 1.00 87.88 105 SER A CA 1
ATOM 826 C C . SER A 1 105 ? -12.355 -9.362 22.401 1.00 87.88 105 SER A C 1
ATOM 828 O O . SER A 1 105 ? -13.139 -9.665 23.296 1.00 87.88 105 SER A O 1
ATOM 830 N N . GLU A 1 106 ? -12.261 -8.119 21.922 1.00 87.94 106 GLU A N 1
ATOM 831 C CA . GLU A 1 106 ? -13.022 -6.975 22.438 1.00 87.94 106 GLU A CA 1
ATOM 832 C C . GLU A 1 106 ? -14.408 -6.860 21.785 1.00 87.94 106 GLU A C 1
ATOM 834 O O . GLU A 1 106 ? -15.425 -6.699 22.456 1.00 87.94 106 GLU A O 1
ATOM 839 N N . ASN A 1 107 ? -14.457 -6.936 20.455 1.00 91.06 107 ASN A N 1
ATOM 840 C CA . ASN A 1 107 ? -15.652 -6.785 19.636 1.00 91.06 107 ASN A CA 1
ATOM 841 C C . ASN A 1 107 ? -15.554 -7.675 18.391 1.00 91.06 107 ASN A C 1
ATOM 843 O O . ASN A 1 107 ? -15.037 -7.256 17.351 1.00 91.06 107 ASN A O 1
ATOM 847 N N . ALA A 1 108 ? -16.151 -8.869 18.454 1.00 92.94 108 ALA A N 1
ATOM 848 C CA . ALA A 1 108 ? -16.082 -9.859 17.376 1.00 92.94 108 ALA A CA 1
ATOM 849 C C . ALA A 1 108 ? -16.438 -9.291 15.987 1.00 92.94 108 ALA A C 1
ATOM 851 O O . ALA A 1 108 ? -15.765 -9.590 15.003 1.00 92.94 108 ALA A O 1
ATOM 852 N N . LEU A 1 109 ? -17.447 -8.414 15.906 1.00 93.06 109 LEU A N 1
ATOM 853 C CA . LEU A 1 109 ? -17.829 -7.746 14.658 1.00 93.06 109 LEU A CA 1
ATOM 854 C C . LEU A 1 109 ? -16.688 -6.892 14.078 1.00 93.06 109 LEU A C 1
ATOM 856 O O . LEU A 1 109 ? -16.406 -6.984 12.887 1.00 93.06 109 LEU A O 1
ATOM 860 N N . VAL A 1 110 ? -16.026 -6.075 14.903 1.00 93.12 110 VAL A N 1
ATOM 861 C CA . VAL A 1 110 ? -14.919 -5.214 14.457 1.00 93.12 110 VAL A CA 1
ATOM 862 C C . VAL A 1 110 ? -13.722 -6.077 14.055 1.00 93.12 110 VAL A C 1
ATOM 864 O O . VAL A 1 110 ? -13.158 -5.866 12.983 1.00 93.12 110 VAL A O 1
ATOM 867 N N . GLY A 1 111 ? -13.399 -7.106 14.846 1.00 93.12 111 GLY A N 1
ATOM 868 C CA . GLY A 1 111 ? -12.347 -8.071 14.519 1.00 93.12 111 GLY A CA 1
ATOM 869 C C . GLY A 1 111 ? -12.556 -8.744 13.157 1.00 93.12 111 GLY A C 1
ATOM 870 O O . GLY A 1 111 ? -11.639 -8.766 12.339 1.00 93.12 111 GLY A O 1
ATOM 871 N N . ILE A 1 112 ? -13.773 -9.213 12.852 1.00 94.94 112 ILE A N 1
ATOM 872 C CA . ILE A 1 112 ? -14.104 -9.820 11.546 1.00 94.94 112 ILE A CA 1
ATOM 873 C C . ILE A 1 112 ? -13.878 -8.829 10.395 1.00 94.94 112 ILE A C 1
ATOM 875 O O . ILE A 1 112 ? -13.286 -9.190 9.377 1.00 94.94 112 ILE A O 1
ATOM 879 N N . PHE A 1 113 ? -14.301 -7.571 10.546 1.00 95.31 113 PHE A N 1
ATOM 880 C CA . PHE A 1 113 ? -14.073 -6.543 9.524 1.00 95.31 113 PHE A CA 1
ATOM 881 C C . PHE A 1 113 ? -12.581 -6.283 9.285 1.00 95.31 113 PHE A C 1
ATOM 883 O O . PHE A 1 113 ? -12.166 -6.101 8.135 1.00 95.31 113 PHE A O 1
ATOM 890 N N . TYR A 1 114 ? -11.773 -6.316 10.345 1.00 94.69 114 TYR A N 1
ATOM 891 C CA . TYR A 1 114 ? -10.320 -6.202 10.248 1.00 94.69 114 TYR A CA 1
ATOM 892 C C . TYR A 1 114 ? -9.694 -7.428 9.569 1.00 94.69 114 TYR A C 1
ATOM 894 O O . TYR A 1 114 ? -8.823 -7.256 8.722 1.00 94.69 114 TYR A O 1
ATOM 902 N N . PHE A 1 115 ? -10.179 -8.647 9.832 1.00 95.38 115 PHE A N 1
ATOM 903 C CA . PHE A 1 115 ? -9.730 -9.854 9.124 1.00 95.38 115 PHE A CA 1
ATOM 904 C C . PHE A 1 115 ? -10.031 -9.822 7.620 1.00 95.38 115 PHE A C 1
ATOM 906 O O . PHE A 1 115 ? -9.212 -10.275 6.819 1.00 95.38 115 PHE A O 1
ATOM 913 N N . ILE A 1 116 ? -11.174 -9.262 7.214 1.00 95.88 116 ILE A N 1
ATOM 914 C CA . ILE A 1 116 ? -11.484 -9.066 5.789 1.00 95.88 116 ILE A CA 1
ATOM 915 C C . ILE A 1 116 ? -10.481 -8.088 5.160 1.00 95.88 116 ILE A C 1
ATOM 917 O O . ILE A 1 116 ? -9.938 -8.364 4.089 1.00 95.88 116 ILE A O 1
ATOM 921 N N . GLY A 1 117 ? -10.177 -6.982 5.849 1.00 94.69 117 GLY A N 1
ATOM 922 C CA . GLY A 1 117 ? -9.166 -6.022 5.400 1.00 94.69 117 GLY A CA 1
ATOM 923 C C . GLY A 1 117 ? -7.771 -6.640 5.284 1.00 94.69 117 GLY A C 1
ATOM 924 O O . GLY A 1 117 ? -7.090 -6.432 4.279 1.00 94.69 117 GLY A O 1
ATOM 925 N N . PHE A 1 118 ? -7.395 -7.499 6.233 1.00 95.81 118 PHE A N 1
ATOM 926 C CA . PHE A 1 118 ? -6.161 -8.280 6.178 1.00 95.81 118 PHE A CA 1
ATOM 927 C C . PHE A 1 118 ? -6.108 -9.156 4.920 1.00 95.81 118 PHE A C 1
ATOM 929 O O . PHE A 1 118 ? -5.114 -9.137 4.192 1.00 95.81 118 PHE A O 1
ATOM 936 N N . GLY A 1 119 ? -7.202 -9.858 4.604 1.00 95.75 119 GLY A N 1
ATOM 937 C CA . GLY A 1 119 ? -7.325 -10.647 3.377 1.00 95.75 119 GLY A CA 1
ATOM 938 C C . GLY A 1 119 ? -7.127 -9.815 2.104 1.00 95.75 119 GLY A C 1
ATOM 939 O O . GLY A 1 119 ? -6.448 -10.261 1.172 1.00 95.75 119 GLY A O 1
ATOM 940 N N . PHE A 1 120 ? -7.646 -8.584 2.072 1.00 95.62 120 PHE A N 1
ATOM 941 C CA . PHE A 1 120 ? -7.418 -7.660 0.959 1.00 95.62 120 PHE A CA 1
ATOM 942 C C . PHE A 1 120 ? -5.954 -7.233 0.847 1.00 95.62 120 PHE A C 1
ATOM 944 O O . PHE A 1 120 ? -5.395 -7.329 -0.245 1.00 95.62 120 PHE A O 1
ATOM 951 N N . PHE A 1 121 ? -5.295 -6.858 1.948 1.00 94.50 121 PHE A N 1
ATOM 952 C CA . PHE A 1 121 ? -3.872 -6.497 1.920 1.00 94.50 121 PHE A CA 1
ATOM 953 C C . PHE A 1 121 ? -2.962 -7.673 1.537 1.00 94.50 121 PHE A C 1
ATOM 955 O O . PHE A 1 121 ? -1.992 -7.483 0.796 1.00 94.50 121 PHE A O 1
ATOM 962 N N . CYS A 1 122 ? -3.282 -8.897 1.967 1.00 95.81 122 CYS A N 1
ATOM 963 C CA . CYS A 1 122 ? -2.586 -10.107 1.524 1.00 95.81 122 CYS A CA 1
ATOM 964 C C . CYS A 1 122 ? -2.745 -10.331 0.019 1.00 95.81 122 CYS A C 1
ATOM 966 O O . CYS A 1 122 ? -1.756 -10.525 -0.688 1.00 95.81 122 CYS A O 1
ATOM 968 N N . THR A 1 123 ? -3.980 -10.262 -0.481 1.00 95.12 123 THR A N 1
ATOM 969 C CA . THR A 1 123 ? -4.272 -10.443 -1.908 1.00 95.12 123 THR A CA 1
ATOM 970 C C . THR A 1 123 ? -3.575 -9.374 -2.746 1.00 95.12 123 THR A C 1
ATOM 972 O O . THR A 1 123 ? -2.920 -9.697 -3.734 1.00 95.12 123 THR A O 1
ATOM 975 N N . GLU A 1 124 ? -3.634 -8.111 -2.324 1.00 94.75 124 GLU A N 1
ATOM 976 C CA . GLU A 1 124 ? -2.973 -7.000 -3.010 1.00 94.75 124 GLU A CA 1
ATOM 977 C C . GLU A 1 124 ? -1.448 -7.150 -3.012 1.00 94.75 124 GLU A C 1
ATOM 979 O O . GLU A 1 124 ? -0.806 -6.872 -4.026 1.00 94.75 124 GLU A O 1
ATOM 984 N N . SER A 1 125 ? -0.858 -7.660 -1.926 1.00 93.88 125 SER A N 1
ATOM 985 C CA . SER A 1 125 ? 0.577 -7.965 -1.867 1.00 93.88 125 SER A CA 1
ATOM 986 C C . SER A 1 125 ? 0.961 -9.036 -2.893 1.00 93.88 125 SER A C 1
ATOM 988 O O . SER A 1 125 ? 1.904 -8.844 -3.661 1.00 93.88 125 SER A O 1
ATOM 990 N N . LEU A 1 126 ? 0.204 -10.138 -2.963 1.00 95.31 126 LEU A N 1
ATOM 991 C CA . LEU A 1 126 ? 0.450 -11.232 -3.910 1.00 95.31 126 LEU A CA 1
ATOM 992 C C . LEU A 1 126 ? 0.290 -10.777 -5.365 1.00 95.31 126 LEU A C 1
ATOM 994 O O . LEU A 1 126 ? 1.166 -11.026 -6.195 1.00 95.31 126 LEU A O 1
ATOM 998 N N . VAL A 1 127 ? -0.793 -10.058 -5.672 1.00 94.19 127 VAL A N 1
ATOM 999 C CA . VAL A 1 127 ? -1.032 -9.497 -7.009 1.00 94.19 127 VAL A CA 1
ATOM 1000 C C . VAL A 1 127 ? 0.062 -8.494 -7.372 1.00 94.19 127 VAL A C 1
ATOM 1002 O O . VAL A 1 127 ? 0.535 -8.486 -8.507 1.00 94.19 127 VAL A O 1
ATOM 1005 N N . SER A 1 128 ? 0.524 -7.681 -6.421 1.00 93.88 128 SER A N 1
ATOM 1006 C CA . SER A 1 128 ? 1.610 -6.731 -6.664 1.00 93.88 128 SER A CA 1
ATOM 1007 C C . SER A 1 128 ? 2.927 -7.436 -6.985 1.00 93.88 128 SER A C 1
ATOM 1009 O O . SER A 1 128 ? 3.582 -7.071 -7.963 1.00 93.88 128 SER A O 1
ATOM 1011 N N . VAL A 1 129 ? 3.286 -8.487 -6.244 1.00 94.31 129 VAL A N 1
ATOM 1012 C CA . VAL A 1 129 ? 4.468 -9.312 -6.545 1.00 94.31 129 VAL A CA 1
ATOM 1013 C C . VAL A 1 129 ? 4.355 -9.953 -7.931 1.00 94.31 129 VAL A C 1
ATOM 1015 O O . VAL A 1 129 ? 5.313 -9.940 -8.703 1.00 94.31 129 VAL A O 1
ATOM 1018 N N . TRP A 1 130 ? 3.177 -10.449 -8.302 1.00 94.44 130 TRP A N 1
ATOM 1019 C CA . TRP A 1 130 ? 2.963 -10.998 -9.638 1.00 94.44 130 TRP A CA 1
ATOM 1020 C C . TRP A 1 130 ? 3.117 -9.932 -10.739 1.00 94.44 130 TRP A C 1
ATOM 1022 O O . TRP A 1 130 ? 3.815 -10.149 -11.729 1.00 94.44 130 TRP A O 1
ATOM 1032 N N . VAL A 1 131 ? 2.544 -8.737 -10.557 1.00 92.75 131 VAL A N 1
ATOM 1033 C CA . VAL A 1 131 ? 2.642 -7.636 -11.532 1.00 92.75 131 VAL A CA 1
ATOM 1034 C C . VAL A 1 131 ? 4.084 -7.166 -11.721 1.00 92.75 131 VAL A C 1
ATOM 1036 O O . VAL A 1 131 ? 4.508 -6.975 -12.862 1.00 92.75 131 VAL A O 1
ATOM 1039 N N . ILE A 1 132 ? 4.863 -6.995 -10.646 1.00 92.44 132 ILE A N 1
ATOM 1040 C CA . ILE A 1 132 ? 6.254 -6.540 -10.787 1.00 92.44 132 ILE A CA 1
ATOM 1041 C C . ILE A 1 132 ? 7.106 -7.581 -11.526 1.00 92.44 132 ILE A C 1
ATOM 1043 O O . ILE A 1 132 ? 7.944 -7.200 -12.341 1.00 92.44 132 ILE A O 1
ATOM 1047 N N . GLN A 1 133 ? 6.842 -8.879 -11.326 1.00 92.62 133 GLN A N 1
ATOM 1048 C CA . GLN A 1 133 ? 7.486 -9.955 -12.085 1.00 92.62 133 GLN A CA 1
ATOM 1049 C C . GLN A 1 133 ? 7.153 -9.870 -13.580 1.00 92.62 133 GLN A C 1
ATOM 1051 O O . GLN A 1 133 ? 8.065 -9.919 -14.404 1.00 92.62 133 GLN A O 1
ATOM 1056 N N . GLN A 1 134 ? 5.880 -9.678 -13.943 1.00 91.94 134 GLN A N 1
ATOM 1057 C CA . GLN A 1 134 ? 5.461 -9.530 -15.345 1.00 91.94 134 GLN A CA 1
ATOM 1058 C C . GLN A 1 134 ? 6.143 -8.334 -16.021 1.00 91.94 134 GLN A C 1
ATOM 1060 O O . GLN A 1 134 ? 6.714 -8.460 -17.107 1.00 91.94 134 GLN A O 1
ATOM 1065 N N . VAL A 1 135 ? 6.150 -7.174 -15.356 1.00 90.88 135 VAL A N 1
ATOM 1066 C CA . VAL A 1 135 ? 6.788 -5.961 -15.889 1.00 90.88 135 VAL A CA 1
ATOM 1067 C C . VAL A 1 135 ? 8.306 -6.131 -15.989 1.00 90.88 135 VAL A C 1
ATOM 1069 O O . VAL A 1 135 ? 8.909 -5.698 -16.971 1.00 90.88 135 VAL A O 1
ATOM 1072 N N . TYR A 1 136 ? 8.934 -6.790 -15.014 1.00 90.12 136 TYR A N 1
ATOM 1073 C CA . TYR A 1 136 ? 10.364 -7.088 -15.044 1.00 90.12 136 TYR A CA 1
ATOM 1074 C C . TYR A 1 136 ? 10.740 -8.012 -16.209 1.00 90.12 136 TYR A C 1
ATOM 1076 O O . TYR A 1 136 ? 11.701 -7.732 -16.929 1.00 90.12 136 TYR A O 1
ATOM 1084 N N . MET A 1 137 ? 9.962 -9.073 -16.443 1.00 90.50 137 MET A N 1
ATOM 1085 C CA . MET A 1 137 ? 10.169 -9.987 -17.568 1.00 90.50 137 MET A CA 1
ATOM 1086 C C . MET A 1 137 ? 10.020 -9.271 -18.913 1.00 90.50 137 MET A C 1
ATOM 1088 O O . MET A 1 137 ? 10.876 -9.435 -19.782 1.00 90.50 137 MET A O 1
ATOM 1092 N N . TYR A 1 138 ? 9.006 -8.413 -19.060 1.00 89.00 138 TYR A N 1
ATOM 1093 C CA . TYR A 1 138 ? 8.841 -7.567 -20.246 1.00 89.00 138 TYR A CA 1
ATOM 1094 C C . TYR A 1 138 ? 10.041 -6.631 -20.455 1.00 89.00 138 TYR A C 1
ATOM 1096 O O . TYR A 1 138 ? 10.633 -6.586 -21.535 1.00 89.00 138 TYR A O 1
ATOM 1104 N N . PHE A 1 139 ? 10.458 -5.923 -19.402 1.00 87.56 139 PHE A N 1
ATOM 1105 C CA . PHE A 1 139 ? 11.594 -5.005 -19.456 1.00 87.56 139 PHE A CA 1
ATOM 1106 C C . PHE A 1 139 ? 12.894 -5.719 -19.861 1.00 87.56 139 PHE A C 1
ATOM 1108 O O . PHE A 1 139 ? 13.624 -5.231 -20.725 1.00 87.56 139 PHE A O 1
ATOM 1115 N N . ARG A 1 140 ? 13.161 -6.906 -19.303 1.00 84.75 140 ARG A N 1
ATOM 1116 C CA . ARG A 1 140 ? 14.349 -7.707 -19.629 1.00 84.75 140 ARG A CA 1
ATOM 1117 C C . ARG A 1 140 ? 14.285 -8.310 -21.036 1.00 84.75 140 ARG A C 1
ATOM 1119 O O . ARG A 1 140 ? 15.293 -8.283 -21.737 1.00 84.75 140 ARG A O 1
ATOM 1126 N N . GLY A 1 141 ? 13.125 -8.824 -21.446 1.00 84.19 141 GLY A N 1
ATOM 1127 C CA . GLY A 1 141 ? 12.910 -9.411 -22.772 1.00 84.19 141 GLY A CA 1
ATOM 1128 C C . GLY A 1 141 ? 12.992 -8.391 -23.910 1.00 84.19 141 GLY A C 1
ATOM 1129 O O . GLY A 1 141 ? 13.435 -8.725 -25.000 1.00 84.19 141 GLY A O 1
ATOM 1130 N N . SER A 1 142 ? 12.653 -7.127 -23.641 1.00 80.12 142 SER A N 1
ATOM 1131 C CA . SER A 1 142 ? 12.702 -6.037 -24.628 1.00 80.12 142 SER A CA 1
ATOM 1132 C C . SER A 1 142 ? 14.110 -5.502 -24.953 1.00 80.12 142 SER A C 1
ATOM 1134 O O . SER A 1 142 ? 14.232 -4.539 -25.699 1.00 80.12 142 SER A O 1
ATOM 1136 N N . GLY A 1 143 ? 15.188 -6.057 -24.378 1.00 77.62 143 GLY A N 1
ATOM 1137 C CA . GLY A 1 143 ? 16.571 -5.613 -24.634 1.00 77.62 143 GLY A CA 1
ATOM 1138 C C . GLY A 1 143 ? 16.968 -4.270 -23.994 1.00 77.62 143 GLY A C 1
ATOM 1139 O O . GLY A 1 143 ? 18.158 -3.968 -23.889 1.00 77.62 143 GLY A O 1
ATOM 1140 N N . LYS A 1 144 ? 16.008 -3.508 -23.457 1.00 74.75 144 LYS A N 1
ATOM 1141 C CA . LYS A 1 144 ? 16.205 -2.184 -22.831 1.00 74.75 144 LYS A CA 1
ATOM 1142 C C . LYS A 1 144 ? 17.198 -2.171 -21.676 1.00 74.75 144 LYS A C 1
ATOM 1144 O O . LYS A 1 144 ? 17.920 -1.198 -21.476 1.00 74.75 144 LYS A O 1
ATOM 1149 N N . ALA A 1 145 ? 17.260 -3.260 -20.911 1.00 74.62 145 ALA A N 1
ATOM 1150 C CA . ALA A 1 145 ? 18.240 -3.403 -19.839 1.00 74.62 145 ALA A CA 1
ATOM 1151 C C . ALA A 1 145 ? 19.685 -3.405 -20.373 1.00 74.62 145 ALA A C 1
ATOM 1153 O O . ALA A 1 145 ? 20.586 -2.876 -19.724 1.00 74.62 145 ALA A O 1
ATOM 1154 N N . ALA A 1 146 ? 19.911 -3.995 -21.551 1.00 78.00 146 ALA A N 1
ATOM 1155 C CA . ALA A 1 146 ? 21.216 -4.006 -22.201 1.00 78.00 146 ALA A CA 1
ATOM 1156 C C . ALA A 1 146 ? 21.524 -2.656 -22.866 1.00 78.00 146 ALA A C 1
ATOM 1158 O O . ALA A 1 146 ? 22.663 -2.199 -22.804 1.00 78.00 146 ALA A O 1
ATOM 1159 N N . GLU A 1 147 ? 20.517 -2.001 -23.446 1.00 79.94 147 GLU A N 1
ATOM 1160 C CA . GLU A 1 147 ? 20.645 -0.669 -24.044 1.00 79.94 147 GLU A CA 1
ATOM 1161 C C . GLU A 1 147 ? 21.022 0.396 -23.005 1.00 79.94 147 GLU A C 1
ATOM 1163 O O . GLU A 1 147 ? 22.054 1.044 -23.164 1.00 79.94 147 GLU A O 1
ATOM 1168 N N . MET A 1 148 ? 20.311 0.473 -21.869 1.00 77.81 148 MET A N 1
ATOM 1169 C CA . MET A 1 148 ? 20.685 1.376 -20.767 1.00 77.81 148 MET A CA 1
ATOM 1170 C C . MET A 1 148 ? 22.110 1.140 -20.265 1.00 77.81 148 MET A C 1
ATOM 1172 O O . MET A 1 148 ? 22.828 2.091 -19.977 1.00 77.81 148 MET A O 1
ATOM 1176 N N . ARG A 1 149 ? 22.541 -0.124 -20.147 1.00 78.50 149 ARG A N 1
ATOM 1177 C CA . ARG A 1 149 ? 23.916 -0.438 -19.725 1.00 78.50 149 ARG A CA 1
ATOM 1178 C C . ARG A 1 149 ? 24.945 0.072 -20.733 1.00 78.50 149 ARG A C 1
ATOM 1180 O O . ARG A 1 149 ? 25.987 0.572 -20.322 1.00 78.50 149 ARG A O 1
ATOM 1187 N N . ARG A 1 150 ? 24.659 -0.043 -22.034 1.00 82.06 150 ARG A N 1
ATOM 1188 C CA . ARG A 1 150 ? 25.526 0.471 -23.106 1.00 82.06 150 ARG A CA 1
ATOM 1189 C C . ARG A 1 150 ? 25.570 1.999 -23.115 1.00 82.06 150 ARG A C 1
ATOM 1191 O O . ARG A 1 150 ? 26.653 2.554 -23.262 1.00 82.06 150 ARG A O 1
ATOM 1198 N N . GLU A 1 151 ? 24.435 2.674 -22.940 1.00 84.38 151 GLU A N 1
ATOM 1199 C CA . GLU A 1 151 ? 24.373 4.140 -22.852 1.00 84.38 151 GLU A CA 1
ATOM 1200 C C . GLU A 1 151 ? 25.105 4.673 -21.620 1.00 84.38 151 GLU A C 1
ATOM 1202 O O . GLU A 1 151 ? 25.931 5.574 -21.752 1.00 84.38 151 GLU A O 1
ATOM 1207 N N . ALA A 1 152 ? 24.881 4.073 -20.448 1.00 83.06 152 ALA A N 1
ATOM 1208 C CA . ALA A 1 152 ? 25.582 4.442 -19.222 1.00 83.06 152 ALA A CA 1
ATOM 1209 C C . ALA A 1 152 ? 27.101 4.249 -19.366 1.00 83.06 152 ALA A C 1
ATOM 1211 O O . ALA A 1 152 ? 27.865 5.156 -19.051 1.00 83.06 152 ALA A O 1
ATOM 1212 N N . ALA A 1 153 ? 27.545 3.117 -19.928 1.00 84.31 153 ALA A N 1
ATOM 1213 C CA . ALA A 1 153 ? 28.963 2.870 -20.189 1.00 84.31 153 ALA A CA 1
ATOM 1214 C C . ALA A 1 153 ? 29.572 3.903 -21.155 1.00 84.31 153 ALA A C 1
ATOM 1216 O O . ALA A 1 153 ? 30.686 4.374 -20.929 1.00 84.31 153 ALA A O 1
ATOM 1217 N N . ARG A 1 154 ? 28.837 4.301 -22.20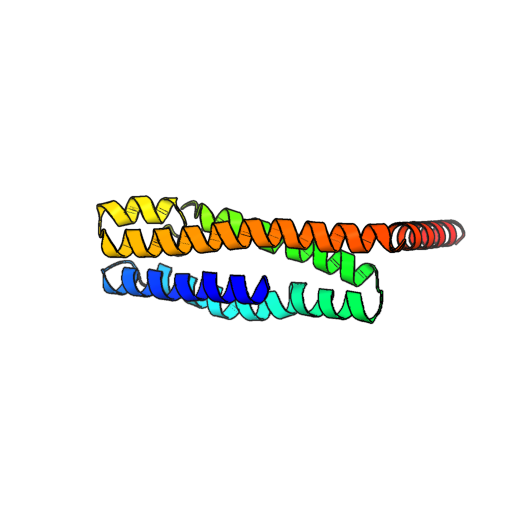6 1.00 84.56 154 ARG A N 1
ATOM 1218 C CA . ARG A 1 154 ? 29.262 5.371 -23.123 1.00 84.56 154 ARG A CA 1
ATOM 1219 C C . ARG A 1 154 ? 29.366 6.725 -22.420 1.00 84.56 154 ARG A C 1
ATOM 1221 O O . ARG A 1 154 ? 30.346 7.426 -22.645 1.00 84.56 154 ARG A O 1
ATOM 1228 N N . GLN A 1 155 ? 28.401 7.085 -21.575 1.00 83.75 155 GLN A N 1
ATOM 1229 C CA . GLN A 1 155 ? 28.431 8.339 -20.814 1.00 83.75 155 GLN A CA 1
ATOM 1230 C C . GLN A 1 155 ? 29.609 8.387 -19.840 1.00 83.75 155 GLN A C 1
ATOM 1232 O O . GLN A 1 155 ? 30.313 9.391 -19.793 1.00 83.75 155 GLN A O 1
ATOM 1237 N N . THR A 1 156 ? 29.869 7.296 -19.114 1.00 86.31 156 THR A N 1
ATOM 1238 C CA . THR A 1 156 ? 31.034 7.201 -18.227 1.00 86.31 156 THR A CA 1
ATOM 1239 C C . THR A 1 156 ? 32.337 7.336 -19.011 1.00 86.31 156 THR A C 1
ATOM 1241 O O . THR A 1 156 ? 33.199 8.106 -18.608 1.00 86.31 156 THR A O 1
ATOM 1244 N N . MET A 1 157 ? 32.461 6.662 -20.159 1.00 84.50 157 MET A N 1
ATOM 1245 C CA . MET A 1 157 ? 33.645 6.771 -21.015 1.00 84.50 157 MET A CA 1
ATOM 1246 C C . MET A 1 157 ? 33.863 8.206 -21.520 1.00 84.50 157 MET A C 1
ATOM 1248 O O . MET A 1 157 ? 34.989 8.692 -21.500 1.00 84.50 157 MET A O 1
ATOM 1252 N N . MET A 1 158 ? 32.806 8.910 -21.939 1.00 83.44 158 MET A N 1
ATOM 1253 C CA . MET A 1 158 ? 32.928 10.312 -22.359 1.00 83.44 158 MET A CA 1
ATOM 1254 C C . MET A 1 158 ? 33.319 11.236 -21.202 1.00 83.44 158 MET A C 1
ATOM 1256 O O . MET A 1 158 ? 34.154 12.108 -21.401 1.00 83.44 158 MET A O 1
ATOM 1260 N N . ALA A 1 159 ? 32.786 11.010 -19.999 1.00 82.62 159 ALA A N 1
ATOM 1261 C CA . ALA A 1 159 ? 33.140 11.785 -18.809 1.00 82.62 159 ALA A CA 1
ATOM 1262 C C . ALA A 1 159 ? 34.584 11.547 -18.330 1.00 82.62 159 ALA A C 1
ATOM 1264 O O . ALA A 1 159 ? 35.151 12.401 -17.664 1.00 82.62 159 ALA A O 1
ATOM 1265 N N . THR A 1 160 ? 35.190 10.400 -18.655 1.00 81.00 160 THR A N 1
ATOM 1266 C CA . THR A 1 160 ? 36.612 10.131 -18.368 1.00 81.00 160 THR A CA 1
ATOM 1267 C C . THR A 1 160 ? 37.576 10.691 -19.417 1.00 81.00 160 THR A C 1
ATOM 1269 O O . THR A 1 160 ? 38.780 10.689 -19.185 1.00 81.00 160 THR A O 1
ATOM 1272 N N . LEU A 1 161 ? 37.071 11.120 -20.579 1.00 74.19 161 LEU A N 1
ATOM 1273 C CA . LEU A 1 161 ? 37.869 11.688 -21.675 1.00 74.19 161 LEU A CA 1
ATOM 1274 C C . LEU A 1 161 ? 37.892 13.229 -21.669 1.00 74.19 161 LEU A C 1
ATOM 1276 O O . LEU A 1 161 ? 38.576 13.820 -22.505 1.00 74.19 161 LEU A O 1
ATOM 1280 N N . THR A 1 162 ? 37.146 13.861 -20.759 1.00 60.00 162 THR A N 1
ATOM 1281 C CA . THR A 1 162 ? 37.107 15.311 -20.499 1.00 60.00 162 THR A CA 1
ATOM 1282 C C . THR A 1 162 ? 37.838 15.644 -19.214 1.00 60.00 162 THR A C 1
ATOM 1284 O O . THR A 1 162 ? 38.598 16.633 -19.215 1.00 60.00 162 THR A O 1
#

pLDDT: mean 87.88, std 7.39, range [60.0, 96.38]

Radius of gyration: 19.91 Å; chains: 1; bounding box: 56×26×47 Å

Foldseek 3Di:
DLLVLQLVLLVLLLVLVVVVVVVPDDCVLNVLSVVCNVCVNVLCCPQAVVLVVCCVVVVDVVSVVSNLVSLVVVLVVLVCLQQQDCVVGVRRSGLHPRVLVVVCVVPVVSSVSSVVSSVSSVVSSVVSVVVSVVSVCVCVVVCVVVVVVVVVVVVVVVVVVD

Organism: NCBI:txid132261

Secondary structure (DSSP, 8-state):
-HHHHHHHHHHHHHHHHHHHHHTT--HHHHHHHHHHHHHHHHHHIIIIIHHHHHHHHH--HHHHHHHHHHHHHHHHHHHHHHH--TTTS-TTSS--HHHHHHHHHH-HHHHHHHHHHHHHHHHHHHHHHHHHHHHHHHHHHTSHHHHHHHHHHHHHHHHH--

InterPro domains:
  IPR007273 SCAMP [PF04144] (3-141)
  IPR007273 SCAMP [PTHR10687] (2-158)

Sequence (162 aa):
MTMLGLVVCLGWNAVAVTLAWIKGEGPTIWFLAIIYFISGVPGAYVLWYRPLYRAMRTDNALKFSWFFLCYMFHIGFCIIAAVAPPILFKGKSLTGVLPAIELLSENALVGIFYFIGFGFFCTESLVSVWVIQQVYMYFRGSGKAAEMRREAARQTMMATLT